Protein AF-A0A7N1A7R4-F1 (afdb_monomer_lite)

Organism: Kalanchoe fedtschenkoi (NCBI:txid63787)

InterPro domains:
  IPR001848 Small ribosomal subunit protein uS10 [PR00971] (26-41)
  IPR001848 Small ribosomal subunit protein uS10 [PR00971] (48-62)
  IPR001848 Small ribosomal subunit protein uS10 [PTHR11700] (4-77)
  IPR027486 Small ribosomal subunit protein uS10 domain [PF00338] (26-74)
  IPR027486 Small ribosomal subunit protein uS10 domain [SM01403] (5-70)
  IPR036838 Small ribosomal subunit protein uS10 domain superfamily [G3DSA:3.30.70.600] (2-77)
  IPR036838 Small ribosomal subunit protein uS10 domain superfamily [SSF54999] (16-67)

Sequence (77 aa):
MPTIMITLTSKNVNNSEKGLVSLDYLRIPTKVLKITTRKSPCGEGTNTWDIFELHVHKRVIDLFSSPEVKKITSITI

Radius of gyration: 19.7 Å; chains: 1; bounding box: 37×19×58 Å

Foldseek 3Di:
DDKDKDKDKDQDPVVPPPDDDDFDKDWDDKDKDWDKDFPDPDPDDDGDIDIDIGTMTMIMTIDDDDPPCPVVVPPDD

Secondary structure (DSSP, 8-state):
--EEEEEEEES-HHHHSSS--SS-EEEEEEEEEEEEEES-SSS-S---EEEEEEEEEEEEEEEE--S-GGGTTT---

pLDDT: mean 75.0, std 15.12, range [45.44, 95.81]

Structure (mmCIF, N/CA/C/O backbone):
data_AF-A0A7N1A7R4-F1
#
_entry.id   AF-A0A7N1A7R4-F1
#
loop_
_atom_site.group_PDB
_atom_site.id
_atom_site.type_symbol
_atom_site.label_atom_id
_atom_site.label_alt_id
_atom_site.label_comp_id
_atom_site.label_asym_id
_atom_site.label_entity_id
_atom_site.label_seq_id
_atom_site.pdbx_PDB_ins_code
_atom_site.Cartn_x
_atom_site.Cartn_y
_atom_site.Cartn_z
_atom_site.occupancy
_atom_site.B_iso_or_equiv
_atom_site.auth_seq_id
_atom_site.auth_comp_id
_atom_site.auth_asym_id
_atom_site.auth_atom_id
_atom_site.pdbx_PDB_model_num
ATOM 1 N N . MET A 1 1 ? -25.323 5.153 25.202 1.00 55.66 1 MET A N 1
ATOM 2 C CA . MET A 1 1 ? -23.850 5.283 25.180 1.00 55.66 1 MET A CA 1
ATOM 3 C C . MET A 1 1 ? -23.435 5.508 23.733 1.00 55.66 1 MET A C 1
ATOM 5 O O . MET A 1 1 ? -23.838 4.690 22.915 1.00 55.66 1 MET A O 1
ATOM 9 N N . PRO A 1 2 ? -22.767 6.619 23.378 1.00 62.25 2 PRO A N 1
ATOM 10 C CA . PRO A 1 2 ? -22.359 6.863 21.998 1.00 62.25 2 PRO A CA 1
ATOM 11 C C . PRO A 1 2 ? -21.140 6.005 21.629 1.00 62.25 2 PRO A C 1
ATOM 13 O O . PRO A 1 2 ? -20.125 6.021 22.324 1.00 62.25 2 PRO A O 1
ATOM 16 N N . THR A 1 3 ? -21.246 5.274 20.523 1.00 65.25 3 THR A N 1
ATOM 17 C CA . THR A 1 3 ? -20.114 4.597 19.880 1.00 65.25 3 THR A CA 1
ATOM 18 C C . THR A 1 3 ? -19.525 5.540 18.836 1.00 65.25 3 THR A C 1
ATOM 20 O O . THR A 1 3 ? -20.261 6.095 18.020 1.00 65.25 3 THR A O 1
ATOM 23 N N . ILE A 1 4 ? -18.212 5.754 18.872 1.00 72.69 4 ILE A N 1
ATOM 24 C CA . ILE A 1 4 ? -17.490 6.626 17.942 1.00 72.69 4 ILE A CA 1
ATOM 25 C C . ILE A 1 4 ? -16.593 5.748 17.078 1.00 72.69 4 ILE A C 1
ATOM 27 O O . ILE A 1 4 ? -15.725 5.048 17.590 1.00 72.69 4 ILE A O 1
ATOM 31 N N . MET A 1 5 ? -16.777 5.822 15.764 1.00 69.06 5 MET A N 1
ATOM 32 C CA . MET A 1 5 ? -15.945 5.109 14.800 1.00 69.06 5 MET A CA 1
ATOM 33 C C . MET A 1 5 ? -14.834 6.037 14.293 1.00 69.06 5 MET A C 1
ATOM 35 O O . MET A 1 5 ? -15.111 7.079 13.695 1.00 69.06 5 MET A O 1
ATOM 39 N N . ILE A 1 6 ? -13.572 5.661 14.507 1.00 76.31 6 ILE A N 1
ATOM 40 C CA . ILE A 1 6 ? -12.397 6.384 14.002 1.00 76.31 6 ILE A CA 1
ATOM 41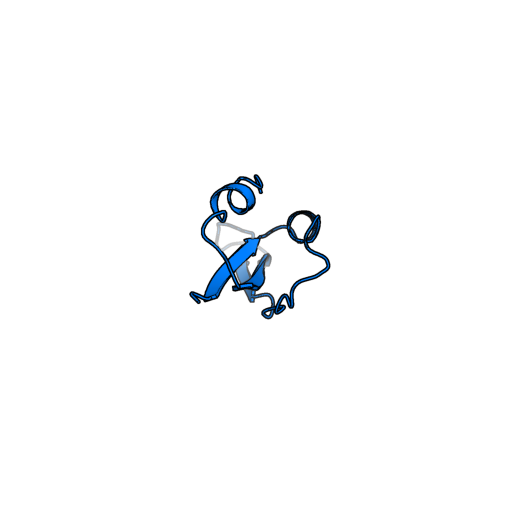 C C . ILE A 1 6 ? -11.802 5.620 12.823 1.00 76.31 6 ILE A C 1
ATOM 43 O O . ILE A 1 6 ? -11.558 4.418 12.888 1.00 76.31 6 ILE A O 1
ATOM 47 N N . THR A 1 7 ? -11.530 6.334 11.732 1.00 77.12 7 THR A N 1
ATOM 48 C CA . THR A 1 7 ? -10.821 5.796 10.568 1.00 77.12 7 THR A CA 1
ATOM 49 C C . THR A 1 7 ? -9.394 6.333 10.533 1.00 77.12 7 THR A C 1
ATOM 51 O O . THR A 1 7 ? -9.195 7.543 10.515 1.00 77.12 7 THR A O 1
ATOM 54 N N . LEU A 1 8 ? -8.406 5.443 10.440 1.00 76.75 8 LEU A N 1
ATOM 55 C CA . LEU A 1 8 ? -7.003 5.790 10.229 1.00 76.75 8 LEU A CA 1
ATOM 56 C C . LEU A 1 8 ? -6.603 5.446 8.793 1.00 76.75 8 LEU A C 1
ATOM 58 O O . LEU A 1 8 ? -6.790 4.318 8.332 1.00 76.75 8 LEU A O 1
ATOM 62 N N . THR A 1 9 ? -6.018 6.405 8.086 1.00 76.19 9 THR A N 1
ATOM 63 C CA . THR A 1 9 ? -5.460 6.206 6.743 1.00 76.19 9 THR A CA 1
ATOM 64 C C . THR A 1 9 ? -3.995 6.602 6.735 1.00 76.19 9 THR A C 1
ATOM 66 O O . THR A 1 9 ? -3.670 7.727 7.102 1.00 76.19 9 THR A O 1
ATOM 69 N N . SER A 1 10 ? -3.114 5.702 6.296 1.00 74.75 10 SER A N 1
ATOM 70 C CA . SER A 1 10 ? -1.673 5.966 6.217 1.00 74.75 10 SER A CA 1
ATOM 71 C C . SER A 1 10 ? -1.061 5.387 4.942 1.00 74.75 10 SER A C 1
ATOM 73 O O . SER A 1 1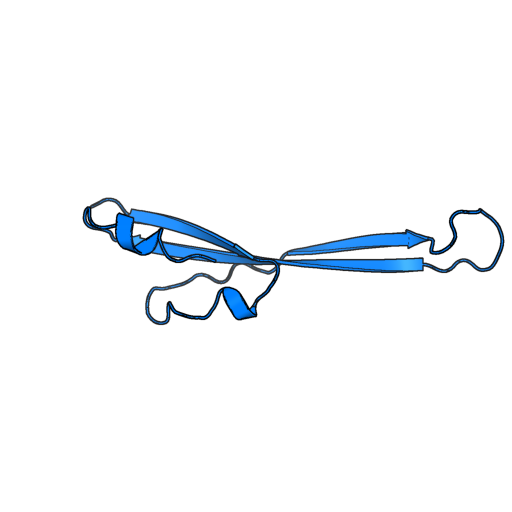0 ? -1.485 4.340 4.450 1.00 74.75 10 SER A O 1
ATOM 75 N N . LYS A 1 11 ? -0.026 6.068 4.435 1.00 74.44 11 LYS A N 1
ATOM 76 C CA . LYS A 1 11 ? 0.870 5.576 3.374 1.00 74.44 11 LYS A CA 1
ATOM 77 C C . LYS A 1 11 ? 2.009 4.705 3.926 1.00 74.44 11 LYS A C 1
ATOM 79 O O . LYS A 1 11 ? 2.599 3.939 3.180 1.00 74.44 11 LYS A O 1
ATOM 84 N N . ASN A 1 12 ? 2.328 4.820 5.221 1.00 66.88 12 ASN A N 1
ATOM 85 C CA . ASN A 1 12 ? 3.395 4.067 5.885 1.00 66.88 12 ASN A CA 1
ATOM 86 C C . ASN A 1 12 ? 2.797 3.132 6.952 1.00 66.88 12 ASN A C 1
ATOM 88 O O . ASN A 1 12 ? 2.185 3.593 7.921 1.00 66.88 12 ASN A O 1
ATOM 92 N N . VAL A 1 13 ? 2.963 1.819 6.762 1.00 64.88 13 VAL A N 1
ATOM 93 C CA . VAL A 1 13 ? 2.405 0.767 7.634 1.00 64.88 13 VAL A CA 1
ATOM 94 C C . VAL A 1 13 ? 2.971 0.850 9.054 1.00 64.88 13 VAL A C 1
ATOM 96 O O . VAL A 1 13 ? 2.219 0.717 10.021 1.00 64.88 13 VAL A O 1
ATOM 99 N N . ASN A 1 14 ? 4.262 1.165 9.183 1.00 61.00 14 ASN A N 1
ATOM 100 C CA . ASN A 1 14 ? 5.019 1.058 10.433 1.00 61.00 14 ASN A CA 1
ATOM 101 C C . ASN A 1 14 ? 4.609 2.089 11.492 1.00 61.00 14 ASN A C 1
ATOM 103 O O . ASN A 1 14 ? 4.904 1.905 12.671 1.00 61.00 14 ASN A O 1
ATOM 107 N N . ASN A 1 15 ? 3.948 3.174 11.085 1.00 57.97 15 ASN A N 1
ATOM 108 C CA . ASN A 1 15 ? 3.525 4.238 11.995 1.00 57.97 15 ASN A CA 1
ATOM 109 C C . ASN A 1 15 ? 2.131 3.986 12.596 1.00 57.97 15 ASN A C 1
ATOM 111 O O . ASN A 1 15 ? 1.809 4.468 13.671 1.00 57.97 15 ASN A O 1
ATOM 115 N N . SER A 1 16 ? 1.304 3.187 11.918 1.00 55.56 16 SER A N 1
ATOM 116 C CA . SER A 1 16 ? -0.105 2.978 12.287 1.00 55.56 16 SER A CA 1
ATOM 117 C C . SER A 1 16 ? -0.366 1.827 13.262 1.00 55.56 16 SER A C 1
ATOM 119 O O . SER A 1 16 ? -1.493 1.667 13.717 1.00 55.56 16 SER A O 1
ATOM 121 N N . GLU A 1 17 ? 0.640 0.999 13.550 1.00 55.31 17 GLU A N 1
ATOM 122 C CA . GLU A 1 17 ? 0.492 -0.211 14.381 1.00 55.31 17 GLU A CA 1
ATOM 123 C C . GLU A 1 17 ? 1.101 -0.054 15.782 1.00 55.31 17 GLU A C 1
ATOM 125 O O . GLU A 1 17 ? 0.916 -0.904 16.652 1.00 55.31 17 GLU A O 1
ATOM 130 N N . LYS A 1 18 ? 1.806 1.054 16.029 1.00 52.59 18 LYS A N 1
ATOM 131 C CA . LYS A 1 18 ? 2.470 1.328 17.302 1.00 52.59 18 LYS A CA 1
ATOM 132 C C . LYS A 1 18 ? 1.477 1.929 18.299 1.00 52.59 18 LYS A C 1
ATOM 134 O O . LYS A 1 18 ? 1.431 3.140 18.463 1.00 52.59 18 LYS A O 1
ATOM 139 N N . GLY A 1 19 ? 0.691 1.087 18.972 1.00 51.41 19 GLY A N 1
ATOM 140 C CA . GLY A 1 19 ? 0.109 1.482 20.264 1.00 51.41 19 GLY A CA 1
ATOM 141 C C . GLY A 1 19 ? -1.297 1.005 20.611 1.00 51.41 19 GLY A C 1
ATOM 142 O O . GLY A 1 19 ? -1.728 1.268 21.726 1.00 51.41 19 GLY A O 1
ATOM 143 N N . LEU A 1 20 ? -2.022 0.309 19.732 1.00 53.59 20 LEU A N 1
ATOM 144 C CA . LEU A 1 20 ? -3.417 -0.071 20.007 1.00 53.59 20 LEU A CA 1
ATOM 145 C C . LEU A 1 20 ? -3.607 -1.577 19.804 1.00 53.59 20 LEU A C 1
ATOM 147 O O . LEU A 1 20 ? -3.999 -2.030 18.735 1.00 53.59 20 LEU A O 1
ATOM 151 N N . VAL A 1 21 ? -3.263 -2.355 20.833 1.00 50.91 21 VAL A N 1
ATOM 152 C CA . VAL A 1 21 ? -3.227 -3.831 20.796 1.00 50.91 21 VAL A CA 1
ATOM 153 C C . VAL A 1 21 ? -4.544 -4.477 21.271 1.00 50.91 21 VAL A C 1
ATOM 155 O O . VAL A 1 21 ? -4.660 -5.694 21.237 1.00 50.91 21 VAL A O 1
ATOM 158 N N . SER A 1 22 ? -5.563 -3.723 21.698 1.00 51.28 22 SER A N 1
ATOM 159 C CA . SER A 1 22 ? -6.654 -4.330 22.490 1.00 51.28 22 SER A CA 1
ATOM 160 C C . SER A 1 22 ? -8.075 -3.829 22.224 1.00 51.28 22 SER A C 1
ATOM 162 O O . SER A 1 22 ? -8.944 -4.016 23.070 1.00 51.28 22 SER A O 1
ATOM 164 N N . LEU A 1 23 ? -8.333 -3.202 21.080 1.00 55.53 23 LEU A N 1
ATOM 165 C CA . LEU A 1 23 ? -9.695 -2.963 20.603 1.00 55.53 23 LEU A CA 1
ATOM 166 C C . LEU A 1 23 ? -9.792 -3.521 19.188 1.00 55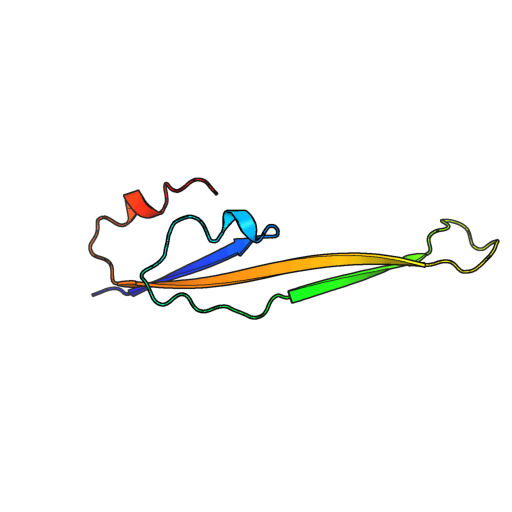.53 23 LEU A C 1
ATOM 168 O O . LEU A 1 23 ? -8.835 -3.365 18.430 1.00 55.53 23 LEU A O 1
ATOM 172 N N . ASP A 1 24 ? -10.908 -4.168 18.856 1.00 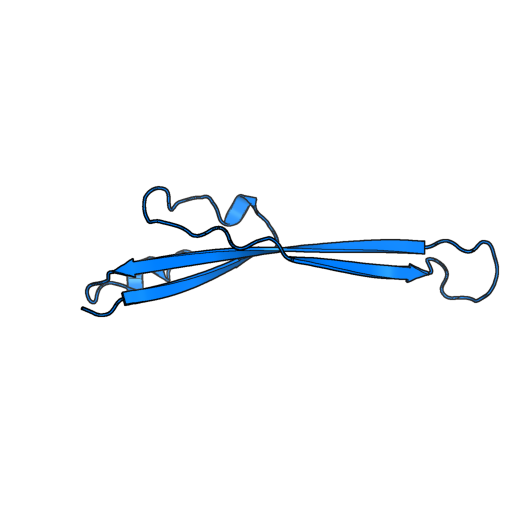62.75 24 ASP A N 1
ATOM 173 C CA . ASP A 1 24 ? -11.133 -4.822 17.566 1.00 62.75 24 ASP A CA 1
ATOM 174 C C . ASP A 1 24 ? -10.956 -3.832 16.410 1.00 62.75 24 ASP A C 1
ATOM 176 O O . ASP A 1 24 ? -11.853 -3.094 16.007 1.00 62.75 24 ASP A O 1
ATOM 180 N N . TYR A 1 25 ? -9.734 -3.785 15.894 1.00 73.44 25 TYR A N 1
ATOM 181 C CA . TYR A 1 25 ? -9.372 -2.994 14.741 1.00 73.44 25 TYR A CA 1
ATOM 182 C C . TYR A 1 25 ? -9.695 -3.817 13.493 1.00 73.44 25 TYR A C 1
ATOM 184 O O . TYR A 1 25 ? -9.150 -4.904 13.278 1.00 73.44 25 TYR A O 1
ATOM 192 N N . LEU A 1 26 ? -10.540 -3.266 12.623 1.00 81.56 26 LEU A N 1
ATOM 193 C CA . LEU A 1 26 ? -10.832 -3.877 11.336 1.00 81.56 26 LEU A CA 1
ATOM 194 C C . LEU A 1 26 ? -9.811 -3.424 10.286 1.00 81.56 26 LEU A C 1
ATOM 196 O O . LEU A 1 26 ? -9.760 -2.246 9.902 1.00 81.56 26 LEU A O 1
ATOM 200 N N . ARG A 1 27 ? -9.022 -4.385 9.780 1.00 79.88 27 ARG A N 1
ATOM 201 C CA . ARG A 1 27 ? -8.148 -4.192 8.613 1.00 79.88 27 ARG A CA 1
ATOM 202 C C . ARG A 1 27 ? -9.024 -4.004 7.373 1.00 79.88 27 ARG A C 1
ATOM 204 O O . ARG A 1 27 ? -9.602 -4.969 6.881 1.00 79.88 27 ARG A O 1
ATOM 211 N N . ILE A 1 28 ? -9.101 -2.788 6.836 1.00 86.12 28 ILE A N 1
ATOM 212 C CA . ILE A 1 28 ? -9.693 -2.592 5.508 1.00 86.12 28 ILE A CA 1
ATOM 213 C C . ILE A 1 28 ? -8.629 -2.948 4.461 1.00 86.12 28 ILE A C 1
ATOM 215 O O . ILE A 1 28 ? -7.456 -2.610 4.653 1.00 86.12 28 ILE A O 1
ATOM 219 N N . PRO A 1 29 ? -9.001 -3.617 3.352 1.00 89.06 29 PRO A N 1
ATOM 220 C CA . PRO A 1 29 ? -8.068 -3.919 2.277 1.00 89.06 29 PRO A CA 1
ATOM 221 C C . PRO A 1 29 ? -7.333 -2.667 1.790 1.00 89.06 29 PRO A C 1
ATOM 223 O O . PRO A 1 29 ? -7.932 -1.616 1.537 1.00 89.06 29 PRO A O 1
ATOM 226 N N . THR A 1 30 ? -6.015 -2.801 1.653 1.00 89.19 30 THR A N 1
ATOM 227 C CA . THR A 1 30 ? -5.137 -1.765 1.109 1.00 89.19 30 THR A CA 1
ATOM 228 C C . THR A 1 30 ? -5.553 -1.448 -0.320 1.00 89.19 30 THR A C 1
ATOM 230 O O . THR A 1 30 ? -5.669 -2.347 -1.153 1.00 89.19 30 THR A O 1
ATOM 233 N N . LYS A 1 31 ? -5.739 -0.164 -0.629 1.00 90.06 31 LYS A N 1
ATOM 234 C CA . LYS A 1 31 ? -5.947 0.269 -2.011 1.00 90.06 31 LYS A CA 1
ATOM 235 C C . LYS A 1 31 ? -4.597 0.526 -2.662 1.00 90.06 31 LYS A C 1
ATOM 237 O O . LYS A 1 31 ? -3.809 1.317 -2.146 1.00 90.06 31 LYS A O 1
ATOM 242 N N . VAL A 1 32 ? -4.357 -0.122 -3.797 1.00 91.62 32 VAL A N 1
ATOM 243 C CA . VAL A 1 32 ? -3.170 0.098 -4.625 1.00 91.62 32 VAL A CA 1
ATOM 244 C C . VAL A 1 32 ? -3.556 1.042 -5.754 1.00 91.62 32 VAL A C 1
ATOM 246 O O . VAL A 1 32 ? -4.339 0.6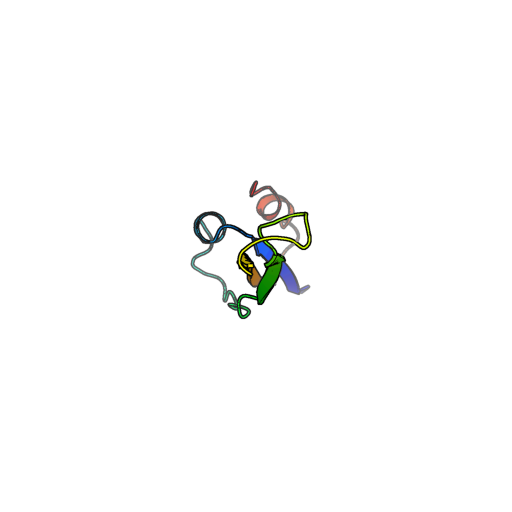86 -6.632 1.00 91.62 32 VAL A O 1
ATOM 249 N N . LEU A 1 33 ? -3.042 2.267 -5.706 1.00 93.25 33 LEU A N 1
ATOM 250 C CA . LEU A 1 33 ? -3.174 3.223 -6.799 1.00 93.25 33 LEU A CA 1
ATOM 251 C C . LEU A 1 33 ? -1.983 3.035 -7.731 1.00 93.25 33 LEU A C 1
ATOM 253 O O . LEU A 1 33 ? -0.841 3.190 -7.302 1.00 93.25 33 LEU A O 1
ATOM 257 N N . LYS A 1 34 ? -2.258 2.693 -8.990 1.00 95.81 34 LYS A N 1
ATOM 258 C CA . LYS A 1 34 ? -1.242 2.432 -10.009 1.00 95.81 34 LYS A CA 1
ATOM 259 C C . LYS A 1 34 ? -1.337 3.480 -11.107 1.00 95.81 34 LYS A C 1
ATOM 261 O O . LYS A 1 34 ? -2.394 3.636 -11.714 1.00 95.81 34 LYS A O 1
ATOM 266 N N . ILE A 1 35 ? -0.235 4.173 -11.366 1.00 95.81 35 ILE A N 1
ATOM 267 C CA . ILE A 1 35 ? -0.106 5.117 -12.476 1.00 95.81 35 ILE A CA 1
ATOM 268 C C . ILE A 1 35 ? 1.040 4.632 -13.356 1.00 95.81 35 ILE A C 1
ATOM 270 O O . ILE A 1 35 ? 2.164 4.462 -12.888 1.00 95.81 35 ILE A O 1
ATOM 274 N N . THR A 1 36 ? 0.747 4.398 -14.631 1.00 95.00 36 THR A N 1
ATOM 275 C CA . THR A 1 36 ? 1.743 4.017 -15.634 1.00 95.00 36 THR A CA 1
ATOM 276 C C . THR A 1 36 ? 1.989 5.190 -16.568 1.00 95.00 36 THR A C 1
ATOM 278 O O . THR A 1 36 ? 1.056 5.656 -17.222 1.00 95.00 36 THR A O 1
ATOM 281 N N . THR A 1 37 ? 3.228 5.662 -16.647 1.00 93.62 37 THR A N 1
ATOM 282 C CA . THR A 1 37 ? 3.616 6.777 -17.524 1.00 93.62 37 THR A CA 1
ATOM 283 C C . THR A 1 37 ? 4.732 6.351 -18.460 1.00 93.62 37 THR A C 1
ATOM 285 O O . THR A 1 37 ? 5.518 5.458 -18.146 1.00 93.62 37 THR A O 1
ATOM 288 N N . ARG A 1 38 ? 4.829 6.994 -19.625 1.00 92.88 38 ARG A N 1
ATOM 289 C CA . ARG A 1 38 ? 6.003 6.841 -20.489 1.00 92.88 38 ARG A CA 1
ATOM 290 C C . ARG A 1 38 ? 7.207 7.480 -19.793 1.00 92.88 38 ARG A C 1
ATOM 292 O O . ARG A 1 38 ? 7.060 8.553 -19.212 1.00 92.88 38 ARG A O 1
ATOM 299 N N . LYS A 1 39 ? 8.379 6.837 -19.853 1.00 91.69 39 LYS A N 1
ATOM 300 C CA . LYS A 1 39 ? 9.609 7.414 -19.272 1.00 91.69 39 LYS A CA 1
ATOM 301 C C . LYS A 1 39 ? 10.067 8.651 -20.038 1.00 91.69 39 LYS A C 1
ATOM 303 O O . LYS A 1 39 ? 10.513 9.630 -19.454 1.00 91.69 39 LYS A O 1
ATOM 308 N N . SER A 1 40 ? 9.975 8.580 -21.365 1.00 90.38 40 SER A N 1
ATOM 309 C CA . SER A 1 40 ? 10.367 9.674 -22.247 1.00 90.38 40 SER A CA 1
ATOM 310 C C . SER A 1 40 ? 9.256 10.724 -22.360 1.00 90.38 40 SER A C 1
ATOM 312 O O . SER A 1 40 ? 8.096 10.343 -22.553 1.00 90.38 40 SER A O 1
ATOM 314 N N . PRO A 1 41 ? 9.596 12.027 -22.312 1.00 90.56 41 PRO A N 1
ATOM 315 C CA . PRO A 1 41 ? 8.654 13.112 -22.575 1.00 90.56 41 PRO A CA 1
ATOM 316 C C . PRO A 1 41 ? 8.367 13.302 -24.074 1.00 90.56 41 PRO A C 1
ATOM 318 O O . PRO A 1 41 ? 7.381 13.945 -24.425 1.00 90.56 41 PRO A O 1
ATOM 321 N N . CYS A 1 42 ? 9.217 12.770 -24.961 1.00 86.12 42 CYS A N 1
ATOM 322 C CA . CYS A 1 42 ? 9.077 12.882 -26.412 1.00 86.12 42 CYS A CA 1
ATOM 323 C C . CYS A 1 42 ? 8.649 11.556 -27.065 1.00 86.12 42 CYS A C 1
ATOM 325 O O . CYS A 1 42 ? 8.761 10.476 -26.480 1.00 86.12 42 CYS A O 1
ATOM 327 N N . GLY A 1 43 ? 8.135 11.657 -28.296 1.00 85.06 43 GLY A N 1
ATOM 328 C CA . GLY A 1 43 ? 7.608 10.538 -29.084 1.00 85.06 43 GLY A CA 1
ATOM 329 C C . GLY A 1 43 ? 8.660 9.548 -29.589 1.00 85.06 43 GLY A C 1
ATOM 330 O O . GLY A 1 43 ? 8.311 8.409 -29.895 1.00 85.06 43 GLY A O 1
ATOM 331 N N . GLU A 1 44 ? 9.926 9.956 -29.602 1.00 88.56 44 GLU A N 1
ATOM 332 C CA . GLU A 1 44 ? 11.046 9.215 -30.182 1.00 88.56 44 GLU A CA 1
ATOM 333 C C . GLU A 1 44 ? 11.677 8.199 -29.211 1.00 88.56 44 GLU A C 1
ATOM 335 O O . GLU A 1 44 ? 11.517 8.279 -27.986 1.00 88.56 44 GLU A O 1
ATOM 340 N N . GLY A 1 45 ? 12.418 7.237 -29.769 1.00 86.19 45 GLY A N 1
ATOM 341 C CA . GLY A 1 45 ? 13.146 6.204 -29.022 1.00 86.19 45 GLY A CA 1
ATOM 342 C C . GLY A 1 45 ? 12.301 4.998 -28.582 1.00 86.19 45 GLY A C 1
ATOM 343 O O . GLY A 1 45 ? 11.145 4.837 -28.968 1.00 86.19 45 GLY A O 1
ATOM 344 N N . THR A 1 46 ? 12.892 4.112 -27.771 1.00 89.56 46 THR A N 1
ATOM 345 C CA . THR A 1 46 ? 12.251 2.862 -27.327 1.00 89.56 46 THR A CA 1
ATOM 346 C C . THR A 1 46 ? 11.109 3.127 -26.346 1.00 89.56 46 THR A C 1
ATOM 348 O O . THR A 1 46 ? 11.276 3.836 -25.349 1.00 89.56 46 THR A O 1
ATOM 351 N N . ASN A 1 47 ? 9.957 2.493 -26.587 1.00 88.62 47 ASN A N 1
ATOM 352 C CA . ASN A 1 47 ? 8.787 2.572 -25.713 1.00 88.62 47 ASN A CA 1
ATOM 353 C C . ASN A 1 47 ? 9.076 1.940 -24.346 1.00 88.62 47 ASN A C 1
ATOM 355 O O . ASN A 1 47 ? 8.949 0.733 -24.150 1.00 88.62 47 ASN A O 1
ATOM 359 N N . THR A 1 48 ? 9.454 2.788 -23.396 1.00 91.69 48 THR A N 1
ATOM 360 C CA . THR A 1 48 ? 9.718 2.429 -22.005 1.00 91.69 48 THR A CA 1
ATOM 361 C C . THR A 1 48 ? 8.689 3.092 -21.098 1.00 91.69 48 THR A C 1
ATOM 363 O O . THR A 1 48 ? 8.296 4.244 -21.306 1.00 91.69 48 THR A O 1
ATOM 366 N N . TRP A 1 49 ? 8.264 2.357 -20.072 1.00 93.50 49 TRP A N 1
ATOM 367 C CA . TRP A 1 49 ? 7.198 2.758 -19.158 1.00 93.50 49 TRP A CA 1
ATOM 368 C C . TRP A 1 49 ? 7.682 2.675 -17.712 1.00 93.50 49 TRP A C 1
ATOM 370 O O . TRP A 1 49 ? 8.376 1.725 -17.348 1.00 93.50 49 TRP A O 1
ATOM 380 N N . ASP A 1 50 ? 7.320 3.668 -16.908 1.00 94.00 50 ASP A N 1
ATOM 381 C CA . ASP A 1 50 ? 7.457 3.640 -15.455 1.00 94.00 50 ASP A CA 1
ATOM 382 C C . ASP A 1 50 ? 6.127 3.254 -14.811 1.00 94.00 50 ASP A C 1
ATOM 384 O O . ASP A 1 50 ? 5.045 3.588 -15.305 1.00 94.00 50 ASP A O 1
ATOM 388 N N . ILE A 1 51 ? 6.225 2.533 -13.696 1.00 95.25 51 ILE A N 1
ATOM 389 C CA . ILE A 1 51 ? 5.085 2.107 -12.892 1.00 95.25 51 ILE A CA 1
ATOM 390 C C . ILE A 1 51 ? 5.237 2.738 -11.515 1.00 95.25 51 ILE A C 1
ATOM 392 O O . ILE A 1 51 ? 6.113 2.357 -10.741 1.00 95.25 51 ILE A O 1
ATOM 396 N N . PHE A 1 52 ? 4.360 3.687 -11.209 1.00 94.69 52 PHE A N 1
ATOM 397 C CA . PHE A 1 52 ? 4.262 4.294 -9.892 1.00 94.69 52 PHE A CA 1
ATOM 398 C C . PHE A 1 52 ? 3.125 3.637 -9.120 1.00 94.69 52 PHE A C 1
ATOM 400 O O . PHE A 1 52 ? 1.981 3.609 -9.583 1.00 94.69 52 PHE A O 1
ATOM 407 N N . GLU A 1 53 ? 3.440 3.127 -7.932 1.00 94.12 53 GLU A N 1
ATOM 408 C CA . GLU A 1 53 ? 2.461 2.538 -7.025 1.00 94.12 53 GLU A CA 1
ATOM 409 C C . GLU A 1 53 ? 2.393 3.325 -5.720 1.00 94.12 53 GLU A C 1
ATOM 411 O O . GLU A 1 53 ? 3.409 3.624 -5.093 1.00 94.12 53 GLU A O 1
ATOM 416 N N . LEU A 1 54 ? 1.171 3.634 -5.293 1.00 91.75 54 LEU A N 1
ATOM 417 C CA . LEU A 1 54 ? 0.890 4.176 -3.973 1.00 91.75 54 LEU A CA 1
ATOM 418 C C . LEU A 1 54 ? -0.042 3.224 -3.235 1.00 91.75 54 LEU A C 1
ATOM 420 O O . LEU A 1 54 ? -1.186 3.007 -3.638 1.00 91.75 54 LEU A O 1
ATOM 424 N N . HIS A 1 55 ? 0.449 2.671 -2.132 1.00 89.75 55 HIS A N 1
ATOM 425 C CA . HIS A 1 55 ? -0.319 1.773 -1.279 1.00 89.75 55 HIS A CA 1
ATOM 426 C C . HIS A 1 55 ? -0.941 2.587 -0.143 1.00 89.75 55 HIS A C 1
ATOM 428 O O . HIS A 1 55 ? -0.244 3.230 0.643 1.00 89.75 55 HIS A O 1
ATOM 434 N N . VAL A 1 56 ? -2.272 2.605 -0.081 1.00 89.81 56 VAL A N 1
ATOM 435 C CA . VAL A 1 56 ? -3.031 3.323 0.950 1.00 89.81 56 VAL A CA 1
ATOM 436 C C . VAL A 1 56 ? -3.663 2.308 1.887 1.00 89.81 56 VAL A C 1
ATOM 438 O O . VAL A 1 56 ? -4.586 1.582 1.509 1.00 89.81 56 VAL A O 1
ATOM 441 N N . HIS A 1 57 ? -3.180 2.280 3.126 1.00 85.88 57 HIS A N 1
ATOM 442 C CA . HIS A 1 57 ? -3.669 1.382 4.164 1.00 85.88 57 HIS A CA 1
ATOM 443 C C . HIS A 1 57 ? -4.754 2.080 4.977 1.00 85.88 57 HIS A C 1
ATOM 445 O O . HIS A 1 57 ? -4.534 3.176 5.499 1.00 85.88 57 HIS A O 1
ATOM 451 N N . LYS A 1 58 ? -5.921 1.441 5.098 1.00 83.06 58 LYS A N 1
ATOM 452 C CA . LYS A 1 58 ? -7.060 1.964 5.855 1.00 83.06 58 LYS A CA 1
ATOM 453 C C . LYS A 1 58 ? -7.385 1.038 7.024 1.00 83.06 58 LYS A C 1
ATOM 455 O O . LYS A 1 58 ? -7.398 -0.181 6.882 1.00 83.06 58 LYS A O 1
ATOM 460 N N . ARG A 1 59 ? -7.652 1.634 8.181 1.00 82.69 59 ARG A N 1
ATOM 461 C CA . ARG A 1 59 ? -7.971 0.949 9.431 1.00 82.69 59 ARG A CA 1
ATOM 462 C C . ARG A 1 59 ? -9.182 1.602 10.081 1.00 82.69 59 ARG A C 1
ATOM 464 O O . ARG A 1 59 ? -9.294 2.824 10.023 1.00 82.69 59 ARG A O 1
ATOM 471 N N . VAL A 1 60 ? -10.078 0.816 10.667 1.00 80.62 60 VAL A N 1
ATOM 472 C CA . VAL A 1 60 ? -11.243 1.327 11.409 1.00 80.62 60 VAL A CA 1
ATOM 473 C C . VAL A 1 60 ? -11.197 0.806 12.836 1.00 80.62 60 VAL A C 1
ATOM 475 O O . VAL A 1 60 ? -10.861 -0.357 13.048 1.00 80.62 60 VAL A O 1
ATOM 478 N N . ILE A 1 61 ? -11.480 1.690 13.790 1.00 78.88 61 ILE A N 1
ATOM 479 C CA . ILE A 1 61 ? -11.502 1.405 15.223 1.00 78.88 61 ILE A CA 1
ATOM 480 C C . ILE A 1 61 ? -12.841 1.889 15.776 1.00 78.88 61 ILE A C 1
ATOM 482 O O . ILE A 1 61 ? -13.164 3.074 15.651 1.00 78.88 61 ILE A O 1
ATOM 486 N N . ASP A 1 62 ? -13.583 0.986 16.410 1.00 74.25 62 ASP A N 1
ATOM 487 C CA . ASP A 1 62 ? -14.849 1.296 17.073 1.00 74.25 62 ASP A CA 1
ATOM 488 C C . ASP A 1 62 ? -14.618 1.541 18.563 1.00 74.25 62 ASP A C 1
ATOM 490 O O . ASP A 1 62 ? -14.347 0.622 19.330 1.00 74.25 62 ASP A O 1
ATOM 494 N N . LEU A 1 63 ? -14.717 2.799 18.990 1.00 69.69 63 LEU A N 1
ATOM 495 C CA . LEU A 1 63 ? -14.541 3.197 20.383 1.00 69.69 63 LEU A CA 1
ATOM 496 C C . LEU A 1 63 ? -15.900 3.309 21.078 1.00 69.69 63 LEU A C 1
ATOM 498 O O . LEU A 1 63 ? -16.724 4.158 20.736 1.00 69.69 63 LEU A O 1
ATOM 502 N N . PHE A 1 64 ? -16.104 2.515 22.125 1.00 66.31 64 PHE A N 1
ATOM 503 C CA . PHE A 1 64 ? -17.144 2.772 23.121 1.00 66.31 64 PHE A CA 1
ATOM 504 C C . PHE A 1 64 ? -16.593 3.802 24.108 1.00 66.31 64 PHE A C 1
ATOM 506 O O . PHE A 1 64 ? -15.631 3.499 24.812 1.00 66.31 64 PHE A O 1
ATOM 513 N N . SER A 1 65 ? -17.129 5.029 24.147 1.00 60.88 65 SER A N 1
ATOM 514 C CA . SER A 1 65 ? -16.504 6.083 24.959 1.00 60.88 65 SER A CA 1
ATOM 515 C C . SER A 1 65 ? -17.439 6.853 25.894 1.00 60.88 65 SER A C 1
ATOM 517 O O . SER A 1 65 ? -18.565 7.210 25.550 1.00 60.88 65 SER A O 1
ATOM 519 N N . SER A 1 66 ? -16.899 7.109 27.090 1.00 59.19 66 SER A N 1
ATOM 520 C CA . SER A 1 66 ? -17.303 8.120 28.080 1.00 59.19 66 SER A CA 1
ATOM 521 C C . SER A 1 66 ? -16.603 9.460 27.731 1.00 59.19 66 SER A C 1
ATOM 523 O O . SER A 1 66 ? -15.675 9.441 26.927 1.00 59.19 66 SER A O 1
ATOM 525 N N . PRO A 1 67 ? -16.969 10.640 28.275 1.00 59.94 67 PRO A N 1
ATOM 526 C CA . PRO A 1 67 ? -16.602 11.951 27.706 1.00 59.94 67 PRO A CA 1
ATOM 527 C C . PRO A 1 67 ? -15.102 12.351 27.726 1.00 59.94 67 PRO A C 1
ATOM 529 O O . PRO A 1 67 ? -14.765 13.464 27.324 1.00 59.94 67 PRO A O 1
ATOM 532 N N . GLU A 1 68 ? -14.173 11.468 28.106 1.00 59.12 68 GLU A N 1
ATOM 533 C CA . GLU A 1 68 ? -12.715 11.707 28.151 1.00 59.12 68 GLU A CA 1
ATOM 534 C C . GLU A 1 68 ? -11.969 11.391 26.828 1.00 59.12 68 GLU A C 1
ATOM 536 O O . GLU A 1 68 ? -10.770 11.116 26.807 1.00 59.12 68 GLU A O 1
ATOM 541 N N . VAL A 1 69 ? -12.652 11.485 25.682 1.00 60.72 69 VAL A N 1
ATOM 542 C CA . VAL A 1 69 ? -12.117 11.184 24.329 1.00 60.72 69 VAL A CA 1
ATOM 543 C C . VAL A 1 69 ? -10.940 12.089 23.915 1.00 60.72 69 VAL A C 1
ATOM 545 O O . VAL A 1 69 ? -10.125 11.715 23.070 1.00 60.72 69 VAL A O 1
ATOM 548 N N . LYS A 1 70 ? -10.798 13.275 24.525 1.00 59.56 70 LYS A N 1
ATOM 549 C CA . LYS A 1 70 ? -9.800 14.295 24.138 1.00 59.56 70 LYS A CA 1
ATOM 550 C C . LYS A 1 70 ? -8.340 13.832 24.266 1.00 59.56 70 LYS A C 1
ATOM 552 O O . LYS A 1 70 ? -7.472 14.396 23.608 1.00 59.56 70 LYS A O 1
ATOM 557 N N . LYS A 1 71 ? -8.064 12.814 25.091 1.00 58.31 71 LYS A N 1
ATOM 558 C CA . LYS A 1 71 ? -6.709 12.279 25.330 1.00 58.31 71 LYS A CA 1
ATOM 559 C C . LYS A 1 71 ? -6.247 11.292 24.250 1.00 58.31 71 LYS A C 1
ATOM 561 O O . LYS A 1 71 ? -5.053 11.062 24.094 1.00 58.31 71 LYS A O 1
ATOM 566 N N . ILE A 1 72 ? -7.188 10.717 23.499 1.00 63.19 72 ILE A N 1
ATOM 567 C CA . ILE A 1 72 ? -6.907 9.740 22.435 1.00 63.19 72 ILE A CA 1
ATOM 568 C C . ILE A 1 72 ? -6.584 10.471 21.121 1.00 63.19 72 ILE A C 1
ATOM 570 O O . ILE A 1 72 ? -5.715 10.041 20.370 1.00 63.19 72 ILE A O 1
ATOM 574 N N . THR A 1 73 ? -7.208 11.629 20.874 1.00 63.84 73 THR A N 1
ATOM 575 C CA . THR A 1 73 ? -6.949 12.464 19.685 1.00 63.84 73 THR A CA 1
ATOM 576 C C . THR A 1 73 ? -5.597 13.184 19.707 1.00 63.84 73 THR A C 1
ATOM 578 O O . THR A 1 73 ? -5.181 13.705 18.680 1.00 63.84 73 THR A O 1
ATOM 581 N N . SER A 1 74 ? -4.912 13.237 20.855 1.00 56.78 74 SER A N 1
ATOM 582 C CA . SER A 1 74 ? -3.582 13.852 20.994 1.00 56.78 74 SER A CA 1
ATOM 583 C C . SER A 1 74 ? -2.421 12.933 20.602 1.00 56.78 74 SER A C 1
ATOM 585 O O . SER A 1 74 ? -1.267 13.327 20.748 1.00 56.78 74 SER A O 1
ATOM 587 N N . ILE A 1 75 ? -2.692 11.715 20.120 1.00 55.69 75 ILE A N 1
ATOM 588 C CA . ILE A 1 75 ? -1.648 10.865 19.544 1.00 55.69 75 ILE A CA 1
ATOM 589 C C . ILE A 1 75 ? -1.272 11.457 18.183 1.00 55.69 75 ILE A C 1
ATOM 591 O O . ILE A 1 75 ? -1.990 11.304 17.196 1.00 55.69 75 ILE A O 1
ATOM 595 N N . THR A 1 76 ? -0.154 12.177 18.163 1.00 45.44 76 THR A N 1
ATOM 596 C CA . THR A 1 76 ? 0.490 12.682 16.953 1.00 45.44 76 THR A CA 1
ATOM 597 C C . THR A 1 76 ? 0.880 11.498 16.067 1.00 45.44 76 THR A C 1
ATOM 599 O O . THR A 1 76 ? 1.664 10.648 16.489 1.00 45.44 76 THR A O 1
ATOM 602 N N . ILE A 1 77 ? 0.291 11.436 14.869 1.00 52.47 77 ILE A N 1
ATOM 603 C CA . ILE A 1 77 ? 0.673 10.517 13.785 1.00 52.47 77 ILE A CA 1
ATOM 604 C C . ILE A 1 77 ? 1.967 11.025 13.159 1.00 52.47 77 ILE A C 1
ATOM 606 O O . ILE A 1 77 ? 2.012 12.223 12.808 1.00 52.47 77 ILE A O 1
#

=== Feature glossary ===
Legend for the data blocks above and below:

— What the protein is —

Sequence gives the chain of amino acids in standard one-letter code (A=alanine, C=cysteine, …, Y=tyrosine), read N→C. It is the only feature that is directly encoded by the gene; all structural features are derived from the folded form of this sequence.

The annotation block draws on four external resources. InterPro: which protein families and domains the sequence belongs to. GO: standardized terms for what the protein does, what process it participates in, and where in the cell it acts. CATH: which structural fold it has in the CATH hierarchy. Organism: the species of origin.

— Where its atoms are —

Atomic coordinates in PDBx/mmCIF format — the same representation the Protein Data Bank distributes. Each line of the _atom_site loop places one backbone atom in Cartesian space (units: ångströms, origin: arbitrary).

Six rendered views show the 3D structure from the faces of a cube — i.e. along ±x, ±y, ±z. Rendering representation is drawn randomly per protein from cartoon (secondary-structure ribbons), sticks (backbone bonds), or molecular surface; coloring is either N→C rainbow (blue at the N-terminus through red at the C-terminus) or one color per chain.

— Local backbone conformation —

DSSP 8-state secondary structure assigns each residue one of H (α-helix), G (3₁₀-helix), I (π-helix), E (extended β-strand), B (isolated β-bridge), T (hydrogen-bonded turn), S (bend), or '-' (coil). The assignment is computed from backbone hydrogen-bond geometry via the Kabsch–Sander algorithm.

P-SEA three-state annotation labels each residue as helix, strand, or coil based purely on the geometry of the Cα trace. It serves as a fallback when the full backbone (and thus DSSP) is unavailable.

φ (phi) and ψ (psi) are the two rotatable backbone dihedrals per residue: φ is the C(i-1)–N–Cα–C torsion, ψ is the N–Cα–C–N(i+1) torsion, both in degrees on (−180°, 180°]. α-helical residues cluster near (−60°, −45°); β-strand residues near (−120°, +130°). A Ramachandran plot is simply a scatter of (φ, ψ) for every residue.

— Global shape and packing —

Radius of gyration (Rg) is the root-mean-square distance of Cα atoms from their centroid — a single number for overall size and compactness. A globular domain of N residues has Rg ≈ 2.2·N^0.38 Å; an extended or disordered chain has a much larger Rg. The Cα contact count is the number of residue pairs whose Cα atoms are within 8 Å and are more than four positions apart in sequence — a standard proxy for tertiary packing density. The bounding box is the smallest axis-aligned box enclosing all Cα atoms.

Accessible surface area quantifies burial. A residue with SASA near zero is packed into the hydrophobic core; one with SASA >100 Å² sits on the surface. Computed here via the Shrake–Rupley numerical algorithm with a 1.4 Å probe.

The contact map is a binary N×N matrix image: pixel (i, j) is dark where Cα_i and Cα_j are within 8 Å and |i−j|>4. Because the |i−j|>4 filter removes local helical contacts, off-diagonal stripes parallel to the main diagonal indicate parallel β-sheets; stripes perpendicular to it indicate antiparallel β-sheets. The Ramachandran plot scatters every residue's (φ, ψ) pair against the sterically allowed regions. The PAE heatmap renders the predicted-aligned-error matrix.

— Structural neighborhood —

A 3Di character summarizes, for each residue, the relative orientation of the Cα frame of its nearest spatial neighbor. Because it encodes fold topology rather than chemistry, 3Di alignments detect remote structural similarity that sequence alignment misses.

Structural nearest neighbors (via Foldseek easy-search vs the PDB). Reported per hit: target PDB id, E-value, and alignment TM-score. A TM-score above ~0.5 is the conventional threshold for 'same fold'.

— Confidence and disorder —

For AlphaFold models, the B-factor field carries pLDDT — the model's own estimate of local accuracy on a 0–100 scale. Regions with pLDDT<50 should be treated as essentially unmodeled; they often correspond to intrinsically disordered segments.

B-factor (Debye–Waller factor) reflects atomic displacement in the crystal lattice. It is an experimental observable (units Å²), not a prediction; low values mean the atom is pinned down, high values mean it moves or is heterogeneous across the crystal.

Predicted Aligned Error (PAE) is an AlphaFold confidence matrix: entry (i, j) is the expected error in the position of residue j, in ångströms, when the prediction is superimposed on the true structure at residue i. Low PAE wit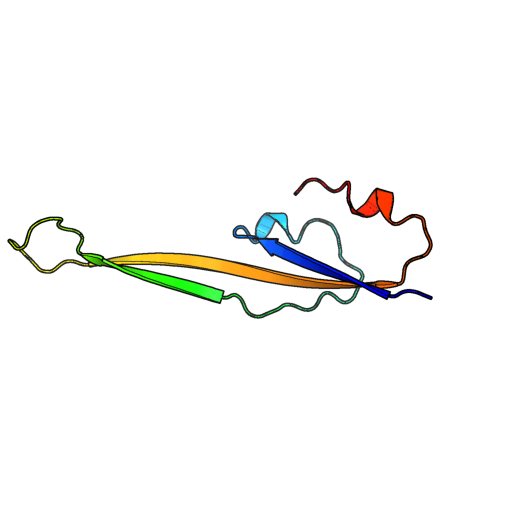hin a block of residues means that block is internally rigid and well-predicted; high PAE between two blocks means their relative placement is uncertain even if each block individually is confident.